Protein AF-A0A2D4NBB2-F1 (afdb_monomer)

Secondary structure (DSSP, 8-state):
---EEEEEEEEEE-TTS-EEEPEEE-TT-STT--EEE--TT--EEEEEEEEEE--SS--EEEEEEEEEEEEESSSS--TTS---EEE-EEEEEEE----TT--EEEEEEEEEE-GGGG--TTTTSPPPTT---EEEEEEEEEETT-SS--

pLDDT: mean 87.73, std 12.2, range [40.91, 98.31]

Mean predicted aligned error: 6.17 Å

Nearest PDB structures (foldseek):
  5ykf-assembly1_A  TM=3.310E-01  e=5.366E-01  Mus musculus
  8i5m-assembly1_A  TM=4.030E-01  e=1.571E+00  Rattus norvegicus
  8ouf-assembly1_G  TM=2.913E-01  e=7.406E-01  Homo sapiens
  6c3p-assembly1_A  TM=3.757E-01  e=3.913E+00  Homo sapiens
  8ti1-assembly1_A  TM=3.183E-01  e=5.401E+00  Rattus norvegicus

Sequence (150 aa):
KYDLLVWFEISELEPTGEYIPAIVDHTGGLPCQGTFLLHQGIQRRITITIIHEKGNELHWKDVRELVVGRIRNKAEVDETAADAVLSLNIISAKYLRVSHSSNRTFYRFEAVWDSSLHNSLLLNRVTPYSEKIYMTLSAYLELDHCIQPA

Foldseek 3Di:
DKDKDKDKWKFWQDPVRDTHTFDWCPVVVDPPPTAGDDDAPTKMKMKMKIKIFDDDFWAFDDWPWKKKWQKDFDPDGDPPDPIQMDTFAKPDWDWDDDDPPDRMTMIMTMTIDDQVSRVDPCNNDDDDPVTGIDMDMDIQTDTPPDPDGD

Organism: NCBI:txid129469

InterPro domains:
  IPR022164 Kinesin-like [PF12473] (18-150)

Radius of gyration: 17.0 Å; Cα contacts (8 Å, |Δi|>4): 275; chains: 1; bounding box: 45×36×48 Å

Structure (mmCIF, N/CA/C/O backbone):
data_AF-A0A2D4NBB2-F1
#
_entry.id   AF-A0A2D4NBB2-F1
#
loop_
_atom_site.group_PDB
_atom_site.id
_atom_site.type_symbol
_atom_site.label_atom_id
_atom_site.label_alt_id
_atom_site.label_comp_id
_atom_site.label_asym_id
_atom_site.label_entity_id
_atom_site.label_seq_id
_atom_site.pdbx_PDB_ins_code
_atom_site.Cartn_x
_atom_site.Cartn_y
_atom_site.Cartn_z
_atom_site.occupancy
_atom_site.B_iso_or_equiv
_atom_site.auth_seq_id
_atom_site.auth_comp_id
_atom_site.auth_asym_id
_atom_site.auth_atom_id
_atom_site.pdbx_PDB_model_num
ATOM 1 N N . LYS A 1 1 ? 11.267 -14.014 -19.069 1.00 72.25 1 LYS A N 1
ATOM 2 C CA . LYS A 1 1 ? 10.778 -14.290 -17.691 1.00 72.25 1 LYS A CA 1
ATOM 3 C C . LYS A 1 1 ? 11.456 -13.286 -16.771 1.00 72.25 1 LYS A C 1
ATOM 5 O O . LYS A 1 1 ? 12.673 -13.219 -16.831 1.00 72.25 1 LYS A O 1
ATOM 10 N N . TYR A 1 2 ? 10.694 -12.504 -16.005 1.00 82.56 2 TYR A N 1
ATOM 11 C CA . TYR A 1 2 ? 11.220 -11.503 -15.068 1.00 82.56 2 TYR A CA 1
ATOM 12 C C . TYR A 1 2 ? 10.825 -11.890 -13.647 1.00 82.56 2 TYR A C 1
ATOM 14 O O . TYR A 1 2 ? 9.680 -12.286 -13.429 1.00 82.56 2 TYR A O 1
ATOM 22 N N . ASP A 1 3 ? 11.749 -11.741 -12.702 1.00 88.44 3 ASP A N 1
ATOM 23 C CA . ASP A 1 3 ? 11.431 -11.803 -11.279 1.00 88.44 3 ASP A CA 1
ATOM 24 C C . ASP A 1 3 ? 11.055 -10.397 -10.799 1.00 88.44 3 ASP A C 1
ATOM 26 O O . ASP A 1 3 ? 11.793 -9.429 -11.012 1.00 88.44 3 ASP A O 1
ATOM 30 N N . LEU A 1 4 ? 9.875 -10.282 -10.186 1.00 91.06 4 LEU A N 1
ATOM 31 C CA . LEU A 1 4 ? 9.350 -9.026 -9.659 1.00 91.06 4 LEU A CA 1
ATOM 32 C C . LEU A 1 4 ? 9.425 -9.042 -8.134 1.00 91.06 4 LEU A C 1
ATOM 34 O O . LEU A 1 4 ? 8.884 -9.934 -7.483 1.00 91.06 4 LEU A O 1
ATOM 38 N N . LEU A 1 5 ? 10.044 -8.015 -7.565 1.00 92.44 5 LEU A N 1
ATOM 39 C CA . LEU A 1 5 ? 9.944 -7.701 -6.147 1.00 92.44 5 LEU A CA 1
ATOM 40 C C . LEU A 1 5 ? 8.955 -6.550 -5.982 1.00 92.44 5 LEU A C 1
ATOM 42 O O . LEU A 1 5 ? 9.133 -5.488 -6.576 1.00 92.44 5 LEU A O 1
ATOM 46 N N . VAL A 1 6 ? 7.931 -6.746 -5.156 1.00 92.88 6 VAL A N 1
ATOM 47 C CA . VAL A 1 6 ? 6.940 -5.710 -4.857 1.00 92.88 6 VAL A CA 1
ATOM 48 C C . VAL A 1 6 ? 7.111 -5.257 -3.415 1.00 92.88 6 VAL A C 1
ATOM 50 O O . VAL A 1 6 ? 7.031 -6.056 -2.485 1.00 92.88 6 VAL A O 1
ATOM 53 N N . TRP A 1 7 ? 7.373 -3.966 -3.243 1.00 92.19 7 TRP A N 1
ATOM 54 C CA . TRP A 1 7 ? 7.461 -3.303 -1.950 1.00 92.19 7 TRP A CA 1
ATOM 55 C C . TRP A 1 7 ? 6.177 -2.531 -1.668 1.00 92.19 7 TRP A C 1
ATOM 57 O O . TRP A 1 7 ? 5.687 -1.815 -2.544 1.00 92.19 7 TRP A O 1
ATOM 67 N N . PHE A 1 8 ? 5.681 -2.638 -0.437 1.00 91.31 8 PHE A N 1
ATOM 68 C CA . PHE A 1 8 ? 4.452 -1.998 0.022 1.00 91.31 8 PHE A CA 1
ATOM 69 C C . PHE A 1 8 ? 4.738 -1.109 1.228 1.00 91.31 8 PHE A C 1
ATOM 71 O O . PHE A 1 8 ? 5.442 -1.512 2.152 1.00 91.31 8 PHE A O 1
ATOM 78 N N . GLU A 1 9 ? 4.154 0.082 1.225 1.00 95.75 9 GLU A N 1
ATOM 79 C CA . GLU A 1 9 ? 4.255 1.060 2.302 1.00 95.75 9 GLU A CA 1
ATOM 80 C C . GLU A 1 9 ? 2.887 1.713 2.522 1.00 95.75 9 GLU A C 1
ATOM 82 O O . GLU A 1 9 ? 2.187 2.047 1.564 1.00 95.75 9 GLU A O 1
ATOM 87 N N . ILE A 1 10 ? 2.513 1.887 3.789 1.00 97.50 10 ILE A N 1
ATOM 88 C CA . ILE A 1 10 ? 1.372 2.704 4.200 1.00 9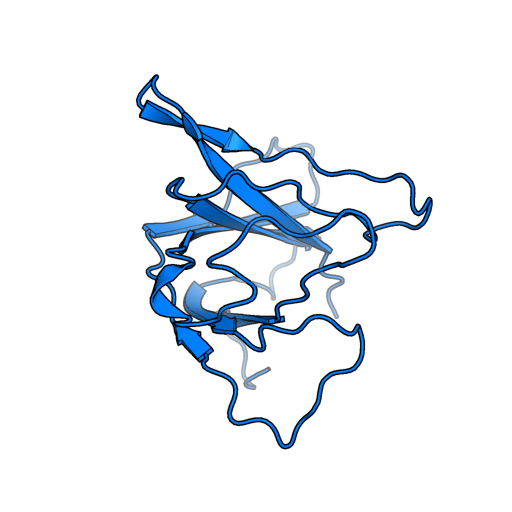7.50 10 ILE A CA 1
ATOM 89 C C . ILE A 1 10 ? 1.943 3.877 4.980 1.00 97.50 10 ILE A C 1
ATOM 91 O O . ILE A 1 10 ? 2.719 3.658 5.907 1.00 97.50 10 ILE A O 1
ATOM 95 N N . SER A 1 11 ? 1.545 5.091 4.622 1.00 98.12 11 SER A N 1
ATOM 96 C CA . SER A 1 11 ? 1.975 6.317 5.295 1.00 98.12 11 SER A CA 1
ATOM 97 C C . SER A 1 11 ? 0.771 7.061 5.852 1.00 98.12 11 SER A C 1
ATOM 99 O O . SER A 1 11 ? -0.290 7.082 5.225 1.00 98.12 11 SER A O 1
ATOM 101 N N . GLU A 1 12 ? 0.935 7.676 7.017 1.00 98.12 12 GLU A N 1
ATOM 102 C CA . GLU A 1 12 ? -0.105 8.409 7.740 1.00 98.12 12 GLU A CA 1
ATOM 103 C C . GLU A 1 12 ? 0.228 9.904 7.783 1.00 98.12 12 GLU A C 1
ATOM 105 O O . GLU A 1 12 ? 1.394 10.288 7.862 1.00 98.12 12 GLU A O 1
ATOM 110 N N . LEU A 1 13 ? -0.800 10.748 7.685 1.00 97.75 13 LEU A N 1
ATOM 111 C CA . LEU A 1 13 ? -0.653 12.200 7.747 1.00 97.75 13 LEU A CA 1
ATOM 112 C C . LEU A 1 13 ? -0.353 12.659 9.180 1.00 97.75 13 LEU A C 1
ATOM 114 O O . LEU A 1 13 ? -1.173 12.474 10.081 1.00 97.75 13 LEU A O 1
ATOM 118 N N . GLU A 1 14 ? 0.781 13.323 9.373 1.00 95.81 14 GLU A N 1
ATOM 119 C CA . GLU A 1 14 ? 1.138 13.968 10.634 1.00 95.81 14 GLU A CA 1
ATOM 120 C C . GLU A 1 14 ? 0.597 15.409 10.735 1.00 95.81 14 GLU A C 1
ATOM 122 O O . GLU A 1 14 ? 0.296 16.041 9.717 1.00 95.81 14 GLU A O 1
ATOM 127 N N . PRO A 1 15 ? 0.523 15.996 11.950 1.00 95.62 15 PRO A N 1
ATOM 128 C CA . PRO A 1 15 ? 0.123 17.396 12.147 1.00 95.62 15 PRO A CA 1
ATOM 129 C C . PRO A 1 15 ? 0.991 18.422 11.405 1.00 95.62 15 PRO A C 1
ATOM 131 O O . PRO A 1 15 ? 0.562 19.555 11.197 1.00 95.62 15 PRO A O 1
ATOM 134 N N . THR A 1 16 ? 2.207 18.038 11.011 1.00 96.19 16 THR A N 1
ATOM 135 C CA . THR A 1 16 ? 3.117 18.836 10.177 1.00 96.19 16 THR A CA 1
ATOM 136 C C . THR A 1 16 ? 2.607 19.008 8.742 1.00 96.19 16 THR A C 1
ATOM 138 O O . THR A 1 16 ? 3.056 19.913 8.043 1.00 96.19 16 THR A O 1
ATOM 141 N N . GLY A 1 17 ? 1.661 18.168 8.304 1.00 95.50 17 GLY A N 1
ATOM 142 C CA . GLY A 1 17 ? 1.168 18.101 6.929 1.00 95.50 17 GLY A CA 1
ATOM 143 C C . GLY A 1 17 ? 1.916 17.094 6.049 1.00 95.50 17 GLY A C 1
ATOM 144 O O . GLY A 1 17 ? 1.571 16.939 4.876 1.00 95.50 17 GLY A O 1
ATOM 145 N N . GLU A 1 18 ? 2.919 16.402 6.593 1.00 96.94 18 GLU A N 1
ATOM 146 C CA . GLU A 1 18 ? 3.695 15.389 5.879 1.00 96.94 18 GLU A CA 1
ATOM 147 C C . GLU A 1 18 ? 3.118 13.985 6.088 1.00 96.94 18 GLU A C 1
ATOM 149 O O . GLU A 1 18 ? 2.553 13.671 7.135 1.00 96.94 18 GLU A O 1
ATOM 154 N N . TYR A 1 19 ? 3.254 13.131 5.073 1.00 97.69 19 TYR A N 1
ATOM 155 C CA . TYR A 1 19 ? 2.908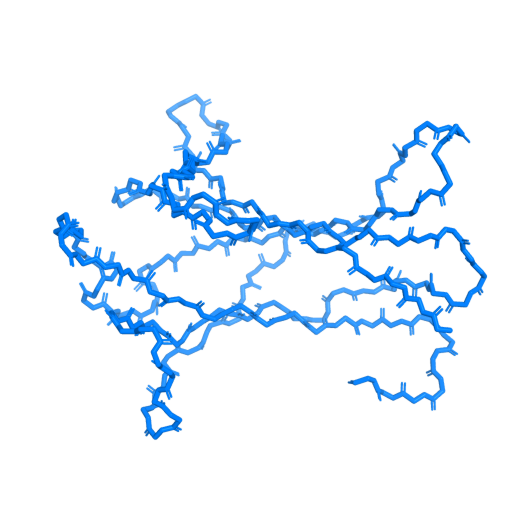 11.715 5.176 1.00 97.69 19 TYR A CA 1
ATOM 156 C C . TYR A 1 19 ? 4.148 10.924 5.588 1.00 97.69 19 TYR A C 1
ATOM 158 O O . TYR A 1 19 ? 5.115 10.864 4.827 1.00 97.69 19 TYR A O 1
ATOM 166 N N . ILE A 1 20 ? 4.103 10.296 6.762 1.00 97.69 20 ILE A N 1
ATOM 167 C CA . ILE A 1 20 ? 5.215 9.526 7.332 1.00 97.69 20 ILE A CA 1
ATOM 168 C C . ILE A 1 20 ? 4.877 8.028 7.308 1.00 97.69 20 ILE A C 1
ATOM 170 O O . ILE A 1 20 ? 3.729 7.671 7.590 1.00 97.69 20 ILE A O 1
ATOM 174 N N . PRO A 1 21 ? 5.827 7.132 6.969 1.00 97.31 21 PRO A N 1
ATOM 175 C CA . PRO A 1 21 ? 5.581 5.692 6.967 1.00 97.31 21 PRO A CA 1
ATOM 176 C C . PRO A 1 21 ? 5.082 5.178 8.320 1.00 97.31 21 PRO A C 1
ATOM 178 O O . PRO A 1 21 ? 5.660 5.476 9.367 1.00 97.31 21 PRO A O 1
ATOM 181 N N . ALA A 1 22 ? 4.027 4.369 8.288 1.00 96.31 22 ALA A N 1
ATOM 182 C CA . ALA A 1 22 ? 3.491 3.712 9.466 1.00 96.31 22 ALA A CA 1
ATOM 183 C C . ALA A 1 22 ? 4.480 2.682 10.024 1.00 96.31 22 ALA A C 1
ATOM 185 O O . ALA A 1 22 ? 5.235 2.036 9.290 1.00 96.31 22 ALA A O 1
ATOM 186 N N . ILE A 1 23 ? 4.432 2.488 11.341 1.00 94.00 23 ILE A N 1
ATOM 187 C CA . ILE A 1 23 ? 5.269 1.501 12.021 1.00 94.00 23 ILE A CA 1
ATOM 188 C C . ILE A 1 23 ? 4.838 0.097 11.590 1.00 94.00 23 ILE A C 1
ATOM 190 O O . ILE A 1 23 ? 3.647 -0.219 11.540 1.00 94.00 23 ILE A O 1
ATOM 194 N N . VAL A 1 24 ? 5.820 -0.762 11.323 1.00 93.12 24 VAL A N 1
ATOM 195 C CA . VAL A 1 24 ? 5.602 -2.177 11.024 1.00 93.12 24 VAL A CA 1
ATOM 196 C C . VAL A 1 24 ? 6.247 -3.020 12.115 1.00 93.12 24 VAL A C 1
ATOM 198 O O . VAL A 1 24 ? 7.454 -2.944 12.341 1.00 93.12 24 VAL A O 1
ATOM 201 N N . ASP A 1 25 ? 5.441 -3.836 12.787 1.00 90.56 25 ASP A N 1
ATOM 202 C CA . ASP A 1 25 ? 5.936 -4.847 13.715 1.00 90.56 25 ASP A CA 1
ATOM 203 C C . ASP A 1 25 ? 6.344 -6.121 12.955 1.00 90.56 25 ASP A C 1
ATOM 205 O O . ASP A 1 25 ? 5.542 -6.705 12.223 1.00 90.56 25 ASP A O 1
ATOM 209 N N . HIS A 1 26 ? 7.590 -6.561 13.142 1.00 87.62 26 HIS A N 1
ATOM 210 C CA . HIS A 1 26 ? 8.197 -7.726 12.485 1.00 87.62 26 HIS A CA 1
ATOM 211 C C . HIS A 1 26 ? 8.443 -8.912 13.431 1.00 87.62 26 HIS A C 1
ATOM 213 O O . HIS A 1 26 ? 9.164 -9.847 13.078 1.00 87.62 26 HIS A O 1
ATOM 219 N N . THR A 1 27 ? 7.844 -8.913 14.624 1.00 77.44 27 THR A N 1
ATOM 220 C CA . THR A 1 27 ? 8.008 -9.972 15.642 1.00 77.44 27 THR A CA 1
ATOM 221 C C . THR A 1 27 ? 7.722 -11.401 15.154 1.00 77.44 27 THR A C 1
ATOM 223 O O . THR A 1 27 ? 8.208 -12.353 15.759 1.00 77.44 27 THR A O 1
ATOM 226 N N . GLY A 1 28 ? 7.004 -11.580 14.037 1.00 69.12 28 GLY A N 1
ATOM 227 C CA . GLY A 1 28 ? 6.739 -12.886 13.416 1.00 69.12 28 GLY A CA 1
ATOM 228 C C . GLY A 1 28 ? 7.953 -13.580 12.776 1.00 69.12 28 GLY A C 1
ATOM 229 O O . GLY A 1 28 ? 7.854 -14.751 12.419 1.00 69.12 28 GLY A O 1
ATOM 230 N N . GLY A 1 29 ? 9.092 -12.893 12.618 1.00 65.38 29 GLY A N 1
ATOM 231 C CA . GLY A 1 29 ? 10.383 -13.489 12.234 1.00 65.38 29 GLY A CA 1
ATOM 232 C C . GLY A 1 29 ? 10.513 -13.998 10.790 1.00 65.38 29 GLY A C 1
ATOM 233 O O . GLY A 1 29 ? 11.623 -14.317 10.363 1.00 65.38 29 GLY A O 1
ATOM 234 N N . LEU A 1 30 ? 9.425 -14.052 10.017 1.00 68.69 30 LEU A N 1
ATOM 235 C CA . LEU A 1 30 ? 9.438 -14.447 8.608 1.00 68.69 30 LEU A CA 1
ATOM 236 C C . LEU A 1 30 ? 9.487 -13.224 7.673 1.00 68.69 30 LEU A C 1
ATOM 238 O O . LEU A 1 30 ? 8.829 -12.210 7.941 1.00 68.69 30 LEU A O 1
ATOM 242 N N . PRO A 1 31 ? 10.224 -13.305 6.545 1.00 65.19 31 PRO A N 1
ATOM 243 C CA . PRO A 1 31 ? 10.207 -12.267 5.521 1.00 65.19 31 PRO A CA 1
ATOM 244 C C . PRO A 1 31 ? 8.777 -11.948 5.080 1.00 65.19 31 PRO A C 1
ATOM 246 O O . PRO A 1 31 ? 7.958 -12.849 4.904 1.00 65.19 31 PRO A O 1
ATOM 249 N N . CYS A 1 32 ? 8.481 -10.660 4.905 1.00 69.06 32 CYS A N 1
ATOM 250 C CA . CYS A 1 32 ? 7.176 -10.165 4.454 1.00 69.06 32 CYS A CA 1
ATOM 251 C C . CYS A 1 32 ? 5.988 -10.447 5.403 1.00 69.06 32 CYS A C 1
ATOM 253 O O . CYS A 1 32 ? 4.854 -10.157 5.034 1.00 69.06 32 CYS A O 1
ATOM 255 N N . GLN A 1 33 ? 6.215 -10.933 6.632 1.00 78.75 33 GLN A N 1
ATOM 256 C CA . GLN A 1 33 ? 5.173 -11.100 7.659 1.00 78.75 33 GLN A CA 1
ATOM 257 C C . GLN A 1 33 ? 5.172 -9.965 8.697 1.00 78.75 33 GLN A C 1
ATOM 259 O O . GLN A 1 33 ? 5.159 -10.196 9.907 1.00 78.75 33 GLN A O 1
ATOM 264 N N . GLY A 1 34 ? 5.202 -8.720 8.216 1.00 87.75 34 GLY A N 1
ATOM 265 C CA . GLY A 1 34 ? 5.035 -7.536 9.060 1.00 87.75 34 GLY A CA 1
ATOM 266 C C . GLY A 1 34 ? 3.564 -7.257 9.386 1.00 87.75 34 GLY A C 1
ATOM 267 O O . GLY A 1 34 ? 2.674 -7.597 8.608 1.00 87.75 34 GLY A O 1
ATOM 268 N N . THR A 1 35 ? 3.295 -6.626 10.528 1.00 91.38 35 THR A N 1
ATOM 269 C CA . THR A 1 35 ? 1.970 -6.095 10.889 1.00 91.38 35 THR A CA 1
ATOM 270 C C . THR A 1 35 ? 2.046 -4.571 10.957 1.00 91.38 35 THR A C 1
ATOM 272 O O . THR A 1 35 ? 2.781 -4.035 11.781 1.00 91.38 35 THR A O 1
ATOM 275 N N . PHE A 1 36 ? 1.302 -3.873 10.096 1.00 94.44 36 PHE A N 1
ATOM 276 C CA . PHE A 1 36 ? 1.203 -2.411 10.150 1.00 94.44 36 PHE A CA 1
ATOM 277 C C . PHE A 1 36 ? 0.427 -1.974 11.396 1.00 94.44 36 PHE A C 1
ATOM 279 O O . PHE A 1 36 ? -0.659 -2.487 11.671 1.00 94.44 36 PHE A O 1
ATOM 286 N N . LEU A 1 37 ? 0.973 -1.005 12.124 1.00 94.94 37 LEU A N 1
ATOM 287 C CA . LEU A 1 37 ? 0.337 -0.365 13.269 1.00 94.94 37 LEU A CA 1
ATOM 288 C C . LEU A 1 37 ? -0.194 0.997 12.815 1.00 94.94 37 LEU A C 1
ATOM 290 O O . LEU A 1 37 ? 0.582 1.923 12.591 1.00 94.94 37 LEU A O 1
ATOM 294 N N . LEU A 1 38 ? -1.512 1.088 12.633 1.00 96.00 38 LEU A N 1
ATOM 295 C CA . LEU A 1 38 ? -2.183 2.256 12.057 1.00 96.00 38 LEU A CA 1
ATOM 296 C C . LEU A 1 38 ? -2.979 3.020 13.123 1.00 96.00 38 LEU A C 1
ATOM 298 O O . LEU A 1 38 ? -3.697 2.412 13.922 1.00 96.00 38 LEU A O 1
ATOM 302 N N . HIS A 1 39 ? -2.912 4.351 13.102 1.00 95.50 39 HIS A N 1
ATOM 303 C CA . HIS A 1 39 ? -3.660 5.216 14.016 1.00 95.50 39 HIS A CA 1
ATOM 304 C C . HIS A 1 39 ? -5.081 5.455 13.517 1.00 95.50 39 HIS A C 1
ATOM 306 O O . HIS A 1 39 ? -5.289 5.831 12.368 1.00 95.50 39 HIS A O 1
ATOM 312 N N . GLN A 1 40 ? -6.084 5.292 14.377 1.00 94.12 40 GLN A N 1
ATOM 313 C CA . GLN A 1 40 ? -7.483 5.523 14.008 1.00 94.12 40 GLN A CA 1
ATOM 314 C C . GLN A 1 40 ? -7.757 6.971 13.572 1.00 94.12 40 GLN A C 1
ATOM 316 O O . GLN A 1 40 ? -7.225 7.916 14.146 1.00 94.12 40 GLN A O 1
ATOM 321 N N . GLY A 1 41 ? -8.618 7.136 12.562 1.00 92.44 41 GLY A N 1
ATOM 322 C CA . GLY A 1 41 ? -9.064 8.452 12.085 1.00 92.44 41 GLY A CA 1
ATOM 323 C C . GLY A 1 41 ? -8.032 9.284 11.310 1.00 92.44 41 GLY A C 1
ATOM 324 O O . GLY A 1 41 ? -8.307 10.448 11.029 1.00 92.44 41 GLY A O 1
ATOM 325 N N . ILE A 1 42 ? -6.871 8.724 10.954 1.00 95.56 42 ILE A N 1
ATOM 326 C CA . ILE A 1 42 ? -5.822 9.439 10.212 1.00 95.56 42 ILE A CA 1
ATOM 327 C C . ILE A 1 42 ? -5.922 9.177 8.703 1.00 95.56 42 ILE A C 1
ATOM 329 O O . ILE A 1 42 ? -6.221 8.062 8.271 1.00 95.56 42 ILE A O 1
ATOM 333 N N . GLN A 1 43 ? -5.668 10.213 7.893 1.00 95.88 43 GLN A N 1
ATOM 334 C CA . GLN A 1 43 ? -5.576 10.089 6.434 1.00 95.88 43 GLN A CA 1
ATOM 335 C C . GLN A 1 43 ? -4.344 9.280 6.039 1.00 95.88 43 GLN A C 1
ATOM 337 O O . GLN A 1 43 ? -3.267 9.472 6.606 1.00 95.88 43 GLN A O 1
ATOM 342 N N . ARG A 1 44 ? -4.484 8.406 5.036 1.00 97.56 44 ARG A N 1
ATOM 343 C CA . ARG A 1 44 ? -3.413 7.489 4.638 1.00 97.56 44 ARG A CA 1
ATOM 344 C C . ARG A 1 44 ? -3.153 7.488 3.147 1.00 97.56 44 ARG A C 1
ATOM 346 O O . ARG A 1 44 ? -4.041 7.751 2.332 1.00 97.56 44 ARG A O 1
ATOM 353 N N . ARG A 1 45 ? -1.926 7.119 2.799 1.00 97.94 45 ARG A N 1
ATOM 354 C CA . ARG A 1 45 ? -1.512 6.800 1.434 1.00 97.94 45 ARG A CA 1
ATOM 355 C C . ARG A 1 45 ? -0.930 5.404 1.388 1.00 97.94 45 ARG A C 1
ATOM 357 O O . ARG A 1 45 ? -0.247 4.986 2.319 1.00 97.94 45 ARG A O 1
ATOM 364 N N . ILE A 1 46 ? -1.205 4.704 0.297 1.00 97.94 46 ILE A N 1
ATOM 365 C CA . ILE A 1 46 ? -0.581 3.425 -0.019 1.00 97.94 46 ILE A CA 1
ATOM 366 C C . ILE A 1 46 ? 0.392 3.671 -1.160 1.00 97.94 46 ILE A C 1
ATOM 368 O O . ILE A 1 46 ? -0.009 4.131 -2.229 1.00 97.94 46 ILE A O 1
ATOM 372 N N . THR A 1 47 ? 1.657 3.336 -0.933 1.00 97.94 47 THR A N 1
ATOM 373 C CA . THR A 1 47 ? 2.709 3.378 -1.944 1.00 97.94 47 THR A CA 1
ATOM 374 C C . THR A 1 47 ? 3.149 1.962 -2.281 1.00 97.94 47 THR A C 1
ATOM 376 O O . THR A 1 47 ? 3.493 1.169 -1.404 1.00 97.94 47 THR A O 1
ATOM 379 N N . ILE A 1 48 ? 3.181 1.654 -3.575 1.00 97.56 48 ILE A N 1
ATOM 380 C CA . ILE A 1 48 ? 3.665 0.380 -4.105 1.00 97.56 48 ILE A CA 1
ATOM 381 C C . ILE A 1 48 ? 4.857 0.666 -5.005 1.00 97.56 48 ILE A C 1
ATOM 383 O O . ILE A 1 48 ? 4.809 1.553 -5.856 1.00 97.56 48 ILE A O 1
ATOM 387 N N . THR A 1 49 ? 5.947 -0.071 -4.812 1.00 96.38 49 THR A N 1
ATOM 388 C CA . THR A 1 49 ? 7.120 -0.013 -5.689 1.00 96.38 49 THR A CA 1
ATOM 389 C C . THR A 1 49 ? 7.404 -1.394 -6.254 1.00 96.38 49 THR A C 1
ATOM 391 O O . THR A 1 49 ? 7.716 -2.317 -5.510 1.00 96.38 49 THR A O 1
ATOM 394 N N . ILE A 1 50 ? 7.327 -1.522 -7.573 1.00 95.31 50 ILE A N 1
ATOM 395 C CA . ILE A 1 50 ? 7.674 -2.737 -8.303 1.00 95.31 50 ILE A CA 1
ATOM 396 C C . ILE A 1 50 ? 9.112 -2.608 -8.779 1.00 95.31 50 ILE A C 1
ATOM 398 O O . ILE A 1 50 ? 9.505 -1.596 -9.365 1.00 95.31 50 ILE A O 1
ATOM 402 N N . ILE A 1 51 ? 9.900 -3.636 -8.500 1.00 93.12 51 ILE A N 1
ATOM 403 C CA . ILE A 1 51 ? 11.331 -3.678 -8.749 1.00 93.12 51 ILE A CA 1
ATOM 404 C C . ILE A 1 51 ? 11.623 -4.917 -9.579 1.00 93.12 51 ILE A C 1
ATOM 406 O O . ILE A 1 51 ? 11.211 -6.019 -9.226 1.00 93.12 51 ILE A O 1
ATOM 410 N N . HIS A 1 52 ? 12.358 -4.740 -10.667 1.00 91.31 52 HIS A N 1
ATOM 411 C CA . HIS A 1 52 ? 12.791 -5.840 -11.522 1.00 91.31 52 HIS A CA 1
ATOM 412 C C . HIS A 1 52 ? 14.166 -5.555 -12.116 1.00 91.31 52 HIS A C 1
ATOM 414 O O . HIS A 1 52 ? 14.666 -4.429 -12.059 1.00 91.31 52 HIS A O 1
ATOM 420 N N . GLU A 1 53 ? 14.795 -6.578 -12.681 1.00 89.25 53 GLU A N 1
ATOM 421 C CA . GLU A 1 53 ? 16.045 -6.420 -13.423 1.00 89.25 53 GLU A CA 1
ATOM 422 C C . GLU A 1 53 ? 15.830 -5.602 -14.700 1.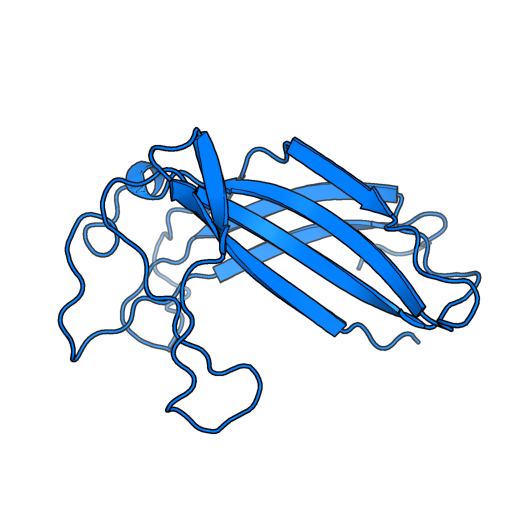00 89.25 53 GLU A C 1
ATOM 424 O O . GLU A 1 53 ? 14.780 -5.687 -15.344 1.00 89.25 53 GLU A O 1
ATOM 429 N N . LYS A 1 54 ? 16.823 -4.790 -15.074 1.00 83.12 54 LYS A N 1
ATOM 430 C CA . LYS A 1 54 ? 16.780 -4.026 -16.325 1.00 83.12 54 LYS A CA 1
ATOM 431 C C . LYS A 1 54 ? 16.697 -4.973 -17.525 1.00 83.12 54 LYS A C 1
ATOM 433 O O . LYS A 1 54 ? 17.486 -5.903 -17.645 1.00 83.12 54 LYS A O 1
ATOM 438 N N . GLY A 1 55 ? 15.778 -4.676 -18.436 1.00 79.50 55 GLY A N 1
ATOM 439 C CA . GLY A 1 55 ? 15.579 -5.395 -19.689 1.00 79.50 55 GLY A CA 1
ATOM 440 C C . GLY A 1 55 ? 14.799 -4.537 -20.682 1.00 79.50 55 GLY A C 1
ATOM 441 O O . GLY A 1 55 ? 14.333 -3.453 -20.329 1.00 79.50 55 GLY A O 1
ATOM 442 N N . ASN A 1 56 ? 14.671 -5.026 -21.915 1.00 75.19 56 ASN A N 1
ATOM 443 C CA . ASN A 1 56 ? 14.037 -4.300 -23.025 1.00 75.19 56 ASN A CA 1
ATOM 444 C C . ASN A 1 56 ? 12.589 -4.741 -23.297 1.00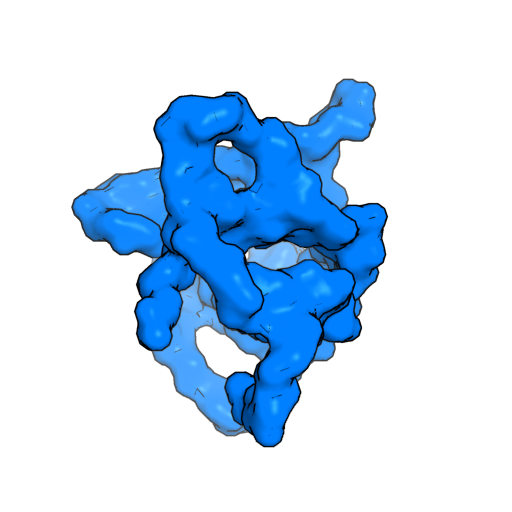 75.19 56 ASN A C 1
ATOM 446 O O . ASN A 1 56 ? 11.997 -4.312 -24.280 1.00 75.19 56 ASN A O 1
ATOM 450 N N . GLU A 1 57 ? 12.044 -5.660 -22.498 1.00 78.31 57 GLU A N 1
ATOM 451 C CA . GLU A 1 57 ? 10.711 -6.231 -22.748 1.00 78.3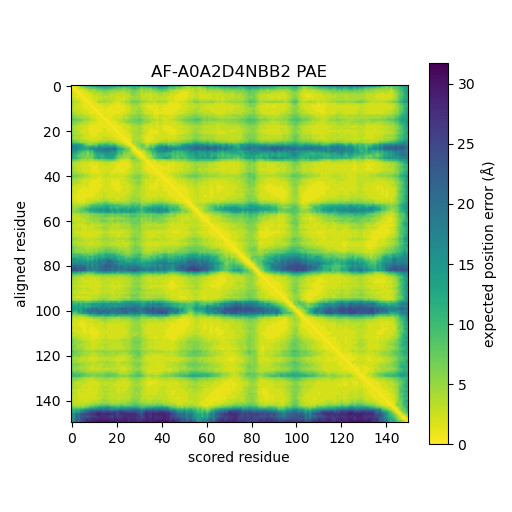1 57 GLU A CA 1
ATOM 452 C C . GLU A 1 57 ? 9.679 -5.767 -21.718 1.00 78.31 57 GLU A C 1
ATOM 454 O O . GLU A 1 57 ? 8.494 -5.703 -22.024 1.00 78.31 57 GLU A O 1
ATOM 459 N N . LEU A 1 58 ? 10.114 -5.451 -20.491 1.00 85.19 58 LEU A N 1
ATOM 460 C CA . LEU A 1 58 ? 9.218 -5.038 -19.417 1.00 85.19 58 LEU A CA 1
ATOM 461 C C . LEU A 1 58 ? 9.228 -3.516 -19.269 1.00 85.19 58 LEU A C 1
ATOM 463 O O . LEU A 1 58 ? 10.114 -2.934 -18.637 1.00 85.19 58 LEU A O 1
ATOM 467 N N . HIS A 1 59 ? 8.207 -2.892 -19.842 1.00 87.25 59 HIS A N 1
ATOM 468 C CA . HIS A 1 59 ? 8.000 -1.453 -19.802 1.00 87.25 59 HIS A CA 1
ATOM 469 C C . HIS A 1 59 ? 6.610 -1.162 -19.234 1.00 87.25 59 HIS A C 1
ATOM 471 O O . HIS A 1 59 ? 5.601 -1.320 -19.910 1.00 87.25 59 HIS A O 1
ATOM 477 N N . TRP A 1 60 ? 6.553 -0.753 -17.967 1.00 90.31 60 TRP A N 1
ATOM 478 C CA . TRP A 1 60 ? 5.355 -0.212 -17.326 1.00 90.31 60 TRP A CA 1
ATOM 479 C C . TRP A 1 60 ? 4.899 1.054 -18.041 1.00 90.31 60 TRP A C 1
ATOM 481 O O . TRP A 1 60 ? 5.654 2.031 -18.111 1.00 90.31 60 TRP A O 1
ATOM 491 N N . LYS A 1 61 ? 3.669 1.026 -18.542 1.00 90.50 61 LYS A N 1
ATOM 492 C CA . LYS A 1 61 ? 3.033 2.148 -19.222 1.00 90.50 61 LYS A CA 1
ATOM 493 C C . LYS A 1 61 ? 2.168 2.948 -18.260 1.00 90.50 61 LYS A C 1
ATOM 495 O O . LYS A 1 61 ? 2.344 4.158 -18.148 1.00 90.50 61 LYS A O 1
ATOM 500 N N . ASP A 1 62 ? 1.263 2.272 -17.558 1.00 91.19 62 ASP A N 1
ATOM 501 C CA . ASP A 1 62 ? 0.286 2.919 -16.683 1.00 91.19 62 ASP A CA 1
ATOM 502 C C . ASP A 1 62 ? -0.190 1.993 -15.554 1.00 91.19 62 ASP A C 1
ATOM 504 O O . ASP A 1 62 ? -0.093 0.765 -15.649 1.00 91.19 62 ASP A O 1
ATOM 508 N N . VAL A 1 63 ? -0.746 2.586 -14.497 1.00 95.62 63 VAL A N 1
ATOM 509 C CA . VAL A 1 63 ? -1.478 1.875 -13.442 1.00 95.62 63 VAL A CA 1
ATOM 510 C C . VAL A 1 63 ? -2.958 2.109 -13.688 1.00 95.62 63 VAL A C 1
ATOM 512 O O . VAL A 1 63 ? -3.486 3.176 -13.389 1.00 95.62 63 VAL A O 1
ATOM 515 N N . ARG A 1 64 ? -3.632 1.105 -14.249 1.00 95.00 64 ARG A N 1
ATOM 516 C CA . ARG A 1 64 ? -5.043 1.219 -14.629 1.00 95.00 64 ARG A CA 1
ATOM 517 C C . ARG A 1 64 ? -5.948 1.312 -13.423 1.00 95.00 64 ARG A C 1
ATOM 519 O O . ARG A 1 64 ? -6.897 2.087 -13.427 1.00 95.00 64 ARG A O 1
ATOM 526 N N . GLU A 1 65 ? -5.650 0.520 -12.404 1.00 96.06 65 GLU A N 1
ATOM 527 C CA . GLU A 1 65 ? -6.462 0.492 -11.205 1.00 96.06 65 GLU A CA 1
ATOM 528 C C . GLU A 1 65 ? -5.664 -0.046 -10.019 1.00 96.06 65 GLU A C 1
ATOM 530 O O . GLU A 1 65 ? -4.869 -0.980 -10.152 1.00 96.06 65 GLU A O 1
ATOM 535 N N . LEU A 1 66 ? -5.904 0.531 -8.845 1.00 96.94 66 LEU A N 1
ATOM 536 C CA . LEU A 1 66 ? -5.479 -0.030 -7.574 1.00 96.94 66 LEU A CA 1
ATOM 537 C C . LEU A 1 66 ? -6.713 -0.238 -6.713 1.00 96.94 66 LEU A C 1
ATOM 539 O O . LEU A 1 66 ? -7.433 0.707 -6.412 1.00 96.94 66 LEU A O 1
ATOM 543 N N . VAL A 1 67 ? -6.933 -1.474 -6.307 1.00 96.00 67 VAL A N 1
ATOM 544 C CA . VAL A 1 67 ? -8.153 -1.916 -5.655 1.00 96.00 67 VAL A CA 1
ATOM 545 C C . VAL A 1 67 ? -7.827 -2.468 -4.281 1.00 96.00 67 VAL A C 1
ATOM 547 O O . VAL A 1 67 ? -6.901 -3.262 -4.133 1.00 96.00 67 VAL A O 1
ATOM 550 N N . VAL A 1 68 ? -8.605 -2.081 -3.277 1.00 94.94 68 VAL A N 1
ATOM 551 C CA . VAL A 1 68 ? -8.460 -2.540 -1.898 1.00 94.94 68 VAL A CA 1
ATOM 552 C C . VAL A 1 68 ? -9.784 -3.069 -1.363 1.00 94.94 68 VAL A C 1
ATOM 554 O O . VAL A 1 68 ? -10.828 -2.473 -1.593 1.00 94.94 68 VAL A O 1
ATOM 557 N N . GLY A 1 69 ? -9.775 -4.167 -0.616 1.00 92.44 69 GLY A N 1
ATOM 558 C CA . GLY A 1 69 ? -10.997 -4.711 -0.023 1.00 92.44 69 GLY A CA 1
ATOM 559 C C . GLY A 1 69 ? -10.751 -5.997 0.740 1.00 92.44 69 GLY A C 1
ATOM 560 O O . GLY A 1 69 ? -9.633 -6.250 1.190 1.00 92.44 69 GLY A O 1
ATOM 561 N N . ARG A 1 70 ? -11.795 -6.822 0.858 1.00 90.44 70 ARG A N 1
ATOM 562 C CA . ARG A 1 70 ? -11.748 -8.119 1.560 1.00 90.44 70 ARG A CA 1
ATOM 563 C C . ARG A 1 70 ? -11.283 -7.994 3.007 1.00 90.44 70 ARG A C 1
ATOM 565 O O . ARG A 1 70 ? -10.377 -8.697 3.462 1.00 90.44 70 ARG A O 1
ATOM 572 N N . ILE A 1 71 ? -11.866 -7.015 3.697 1.00 92.44 71 ILE A N 1
ATOM 573 C CA . ILE A 1 71 ? -11.530 -6.673 5.076 1.00 92.44 71 ILE A CA 1
ATOM 574 C C . ILE A 1 71 ? -12.045 -7.766 6.008 1.00 92.44 71 ILE A C 1
ATOM 576 O O . ILE A 1 71 ? -13.246 -8.011 6.087 1.00 92.44 71 ILE A O 1
ATOM 580 N N . ARG A 1 72 ? -11.139 -8.396 6.755 1.00 92.12 72 ARG A N 1
ATOM 581 C CA . ARG A 1 72 ? -11.439 -9.589 7.561 1.00 92.12 72 ARG A CA 1
ATOM 582 C C . ARG A 1 72 ? -10.528 -9.694 8.775 1.00 92.12 72 ARG A C 1
ATOM 584 O O . ARG A 1 72 ? -9.479 -9.063 8.819 1.00 92.12 72 ARG A O 1
ATOM 591 N N . ASN A 1 73 ? -10.901 -10.522 9.746 1.00 91.19 73 ASN A N 1
ATOM 592 C CA . ASN A 1 73 ? -10.121 -10.746 10.969 1.00 91.19 73 ASN A CA 1
ATOM 593 C C . ASN A 1 73 ? -9.545 -12.165 11.113 1.00 91.19 73 ASN A C 1
ATOM 595 O O . ASN A 1 73 ? -8.980 -12.522 12.146 1.00 91.19 73 ASN A O 1
ATOM 599 N N . LYS A 1 74 ? -9.674 -12.980 10.065 1.00 88.44 74 LYS A N 1
ATOM 600 C CA . LYS A 1 74 ? -9.046 -14.298 9.935 1.00 88.44 74 LYS A CA 1
ATOM 601 C C . LYS A 1 74 ? -8.169 -14.310 8.698 1.00 88.44 74 LYS A C 1
ATOM 603 O O . LYS A 1 74 ? -8.501 -13.633 7.733 1.00 88.44 74 LYS A O 1
ATOM 608 N N . ALA A 1 75 ? -7.088 -15.090 8.720 1.00 83.81 75 ALA A N 1
ATOM 609 C CA . ALA A 1 75 ? -6.133 -15.192 7.614 1.00 83.81 75 ALA A CA 1
ATOM 610 C C . ALA A 1 75 ? -6.701 -15.895 6.364 1.00 83.81 75 ALA A C 1
ATOM 612 O O . ALA A 1 75 ? -6.221 -15.635 5.260 1.00 83.81 75 ALA A O 1
ATOM 613 N N . GLU A 1 76 ? -7.740 -16.708 6.518 1.00 84.62 76 GLU A N 1
ATOM 614 C CA . GLU A 1 76 ? -8.473 -17.330 5.413 1.00 84.62 76 GLU A CA 1
ATOM 615 C C . GLU A 1 76 ? -9.343 -16.297 4.686 1.00 84.62 76 GLU A C 1
ATOM 617 O O . GLU A 1 76 ? -9.905 -15.397 5.314 1.00 84.62 76 GLU A O 1
ATOM 622 N N . VAL A 1 77 ? -9.420 -16.407 3.359 1.00 79.75 77 VAL A N 1
ATOM 623 C CA . VAL A 1 77 ? -10.313 -15.592 2.526 1.00 79.75 77 VAL A CA 1
ATOM 624 C C . VAL A 1 77 ? -11.615 -16.363 2.361 1.00 79.75 77 VAL A C 1
ATOM 626 O O . VAL A 1 77 ? -11.600 -17.491 1.8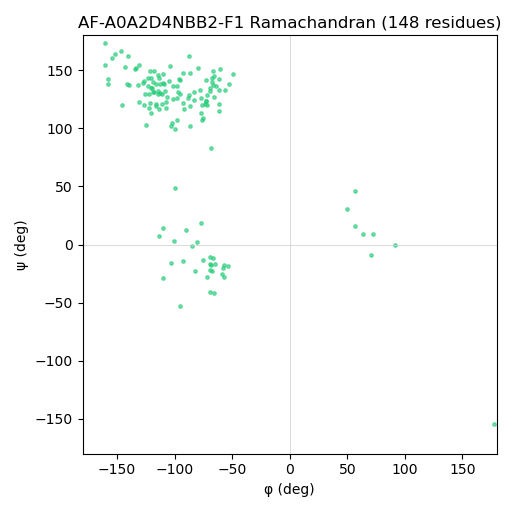77 1.00 79.75 77 VAL A O 1
ATOM 629 N N . ASP A 1 78 ? -12.727 -15.761 2.769 1.00 74.38 78 ASP A N 1
ATOM 630 C CA . ASP A 1 78 ? -14.054 -16.292 2.477 1.00 74.38 78 ASP A CA 1
ATOM 631 C C . ASP A 1 78 ? -14.491 -15.774 1.104 1.00 74.38 78 ASP A C 1
ATOM 633 O O . ASP A 1 78 ? -14.883 -14.619 0.967 1.00 74.38 78 ASP A O 1
ATOM 637 N N . GLU A 1 79 ? -14.399 -16.613 0.070 1.00 68.38 79 GLU A N 1
ATOM 638 C CA . GLU A 1 79 ? -14.786 -16.223 -1.293 1.00 68.38 79 GLU A CA 1
ATOM 639 C C . GLU A 1 79 ? -16.295 -15.971 -1.457 1.00 68.38 79 GLU A C 1
ATOM 641 O O . GLU A 1 79 ? -16.720 -15.443 -2.484 1.00 68.38 79 GLU A O 1
ATOM 646 N N . THR A 1 80 ? -17.112 -16.339 -0.464 1.00 64.75 80 THR A N 1
ATOM 647 C CA . THR A 1 80 ? -18.572 -16.175 -0.510 1.00 64.75 80 THR A CA 1
ATOM 648 C C . THR A 1 80 ? -19.056 -14.868 0.114 1.00 64.75 80 THR A C 1
ATOM 650 O O . THR A 1 80 ? -20.203 -14.470 -0.110 1.00 64.75 80 THR A O 1
ATOM 653 N N . ALA A 1 81 ? -18.199 -14.171 0.864 1.00 61.31 81 ALA A N 1
ATOM 654 C CA . ALA A 1 81 ? -18.526 -12.872 1.424 1.00 61.31 81 ALA A CA 1
ATOM 655 C C . ALA A 1 81 ? -18.561 -11.813 0.310 1.00 61.31 81 ALA A C 1
ATOM 657 O O . ALA A 1 81 ? -17.623 -11.668 -0.474 1.00 61.31 81 ALA A O 1
ATOM 658 N N . ALA A 1 82 ? -19.657 -11.049 0.238 1.00 58.47 82 ALA A N 1
ATOM 659 C CA . ALA A 1 82 ? -19.733 -9.854 -0.596 1.00 58.47 82 ALA A CA 1
ATOM 660 C C . ALA A 1 82 ? -18.801 -8.786 -0.006 1.00 58.47 82 ALA A C 1
ATOM 662 O O . ALA A 1 82 ? -19.212 -7.938 0.786 1.00 58.47 82 ALA A O 1
ATOM 663 N N . ASP A 1 83 ? -17.522 -8.881 -0.345 1.00 66.69 83 ASP A N 1
ATOM 664 C CA . ASP A 1 83 ? -16.507 -7.985 0.171 1.00 66.69 83 ASP A CA 1
ATOM 665 C C . ASP A 1 83 ? -16.659 -6.606 -0.470 1.00 66.69 83 ASP A C 1
ATOM 667 O O . ASP A 1 83 ? -16.616 -6.458 -1.693 1.00 66.69 83 ASP A O 1
ATOM 671 N N . ALA A 1 84 ? -16.815 -5.575 0.363 1.00 76.75 84 ALA A N 1
ATOM 672 C CA . ALA A 1 84 ? -16.703 -4.200 -0.094 1.00 76.75 84 ALA A CA 1
ATOM 673 C C . ALA A 1 84 ? -15.279 -3.993 -0.624 1.00 76.75 84 ALA A C 1
ATOM 675 O O . ALA A 1 84 ? -14.287 -4.115 0.101 1.00 76.75 84 ALA A O 1
ATOM 676 N N . VAL A 1 85 ? -15.193 -3.745 -1.923 1.00 89.69 85 VAL A N 1
ATOM 677 C CA . VAL A 1 85 ? -13.953 -3.527 -2.651 1.00 89.69 85 VAL A CA 1
ATOM 678 C C . VAL A 1 85 ? -14.001 -2.113 -3.220 1.00 89.69 85 VAL A C 1
ATOM 680 O O . VAL A 1 85 ? -15.005 -1.706 -3.800 1.00 89.69 85 VAL A O 1
ATOM 683 N N . LEU A 1 86 ? -12.927 -1.356 -3.022 1.00 93.62 86 LEU A N 1
ATOM 684 C CA . LEU A 1 86 ? -12.819 0.051 -3.383 1.00 93.62 86 LEU A CA 1
ATOM 685 C C . LEU A 1 86 ? -11.651 0.272 -4.333 1.00 93.62 86 LEU A C 1
ATOM 687 O O . LEU A 1 86 ? -10.516 -0.106 -4.033 1.00 93.62 86 LEU A O 1
ATOM 691 N N . SER A 1 87 ? -11.918 0.956 -5.437 1.00 95.75 87 SER A N 1
ATOM 692 C CA . SER A 1 87 ? -10.883 1.504 -6.308 1.00 95.75 87 SER A CA 1
ATOM 693 C C . SER A 1 87 ? -10.311 2.769 -5.667 1.00 95.75 87 SER A C 1
ATOM 695 O O . SER A 1 87 ? -11.044 3.684 -5.288 1.00 95.75 87 SER A O 1
ATOM 697 N N . LEU A 1 88 ? -8.994 2.811 -5.507 1.00 96.88 88 LEU A N 1
ATOM 698 C CA . LEU A 1 88 ? -8.282 3.918 -4.889 1.00 96.88 88 LEU A CA 1
ATOM 699 C C . LEU A 1 88 ? -7.947 4.998 -5.912 1.00 96.88 88 LEU A C 1
ATOM 701 O O . LEU A 1 88 ? -7.635 4.716 -7.069 1.00 96.88 88 LEU A O 1
ATOM 705 N N . ASN A 1 89 ? -7.940 6.248 -5.455 1.00 96.81 89 ASN A N 1
ATOM 706 C CA . ASN A 1 89 ? -7.500 7.365 -6.276 1.00 96.81 89 ASN A CA 1
ATOM 707 C C . ASN A 1 89 ? -5.968 7.374 -6.367 1.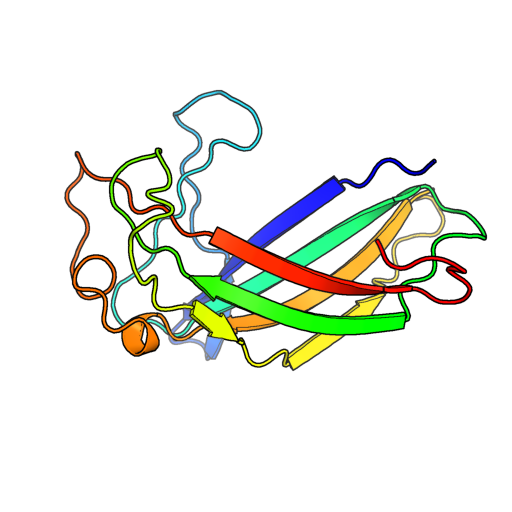00 96.81 89 ASN A C 1
ATOM 709 O O . ASN A 1 89 ? -5.293 7.712 -5.389 1.00 96.81 89 ASN A O 1
ATOM 713 N N . ILE A 1 90 ? -5.431 6.997 -7.528 1.00 97.81 90 ILE A N 1
ATOM 714 C CA . ILE A 1 90 ? -3.994 7.016 -7.813 1.00 97.81 90 ILE A CA 1
ATOM 715 C C . ILE A 1 90 ? -3.573 8.461 -8.077 1.00 97.81 90 ILE A C 1
ATOM 717 O O . ILE A 1 90 ? -4.043 9.106 -9.009 1.00 97.81 90 ILE A O 1
ATOM 721 N N . ILE A 1 91 ? -2.657 8.967 -7.257 1.00 97.44 91 ILE A N 1
ATOM 722 C CA . ILE A 1 91 ? -2.208 10.366 -7.300 1.00 97.44 91 ILE A CA 1
ATOM 723 C C . ILE A 1 91 ? -0.837 10.531 -7.957 1.00 97.44 91 ILE A C 1
ATOM 725 O O . ILE A 1 91 ? -0.444 11.637 -8.320 1.00 97.44 91 ILE A O 1
ATOM 729 N N . SER A 1 92 ? -0.088 9.440 -8.110 1.00 96.75 92 SER A N 1
ATOM 730 C CA . SER A 1 92 ? 1.216 9.436 -8.768 1.00 96.75 92 SER A CA 1
ATOM 731 C C . SER A 1 92 ? 1.538 8.031 -9.258 1.00 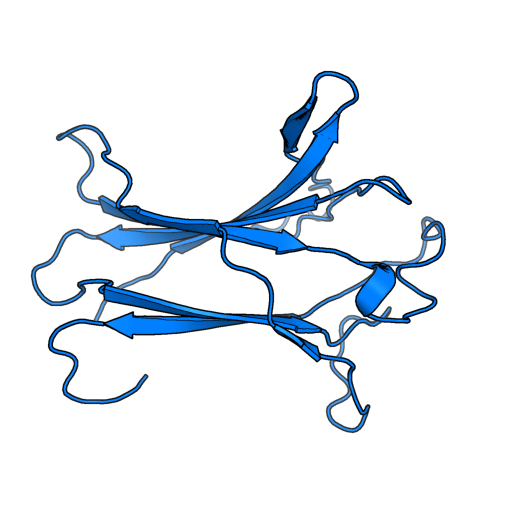96.75 92 SER A C 1
ATOM 733 O O . SER A 1 92 ? 1.370 7.078 -8.508 1.00 96.75 92 SER A O 1
ATOM 735 N N . ALA A 1 93 ? 2.095 7.909 -10.461 1.00 97.00 93 ALA A N 1
ATOM 736 C CA . ALA A 1 93 ? 2.685 6.682 -10.988 1.00 97.00 93 ALA A CA 1
ATOM 737 C C . ALA A 1 93 ? 3.884 7.048 -11.870 1.00 97.00 93 ALA A C 1
ATOM 739 O O . ALA A 1 93 ? 3.754 7.837 -12.805 1.00 97.00 93 ALA A O 1
ATOM 740 N N . LYS A 1 94 ? 5.082 6.566 -11.531 1.00 95.44 94 LYS A N 1
ATOM 741 C CA . LYS A 1 94 ? 6.316 6.969 -12.215 1.00 95.44 94 LYS A CA 1
ATOM 742 C C . LYS A 1 94 ? 7.462 5.991 -12.015 1.00 95.44 94 LYS A C 1
ATOM 744 O O . LYS A 1 94 ? 7.591 5.337 -10.981 1.00 95.44 94 LYS A O 1
ATOM 749 N N . TYR A 1 95 ? 8.377 6.000 -12.974 1.00 93.19 95 TYR A N 1
ATOM 750 C CA . TYR A 1 95 ? 9.695 5.409 -12.791 1.00 93.19 95 TYR A CA 1
ATOM 751 C C . TYR A 1 95 ? 10.521 6.230 -11.804 1.00 93.19 95 TYR A C 1
ATOM 753 O O . TYR A 1 95 ? 10.600 7.458 -11.904 1.00 93.19 95 TYR A O 1
ATOM 761 N N . LEU A 1 96 ? 11.179 5.547 -10.872 1.00 91.19 96 LEU A N 1
ATOM 762 C CA . LEU A 1 96 ? 12.164 6.174 -10.003 1.00 91.19 96 LEU A CA 1
ATOM 763 C C . LEU A 1 96 ? 13.531 6.137 -10.677 1.00 91.19 96 LEU A C 1
ATOM 765 O O . LEU A 1 96 ? 14.008 5.088 -11.113 1.00 91.19 96 LEU A O 1
ATOM 769 N N . ARG A 1 97 ? 14.185 7.299 -10.739 1.00 79.62 97 ARG A N 1
ATOM 770 C CA . ARG A 1 97 ? 15.580 7.390 -11.172 1.00 79.62 97 ARG A CA 1
ATOM 771 C C . ARG A 1 97 ? 16.469 6.900 -10.034 1.00 79.62 97 ARG A C 1
ATOM 773 O O . ARG A 1 97 ? 16.597 7.576 -9.019 1.00 79.62 97 ARG A O 1
ATOM 780 N N . VAL A 1 98 ? 17.073 5.732 -10.211 1.00 77.94 98 VAL A N 1
ATOM 781 C CA . VAL A 1 98 ? 18.085 5.190 -9.295 1.00 77.94 98 VAL A CA 1
ATOM 782 C C . VAL A 1 98 ? 19.466 5.367 -9.925 1.00 77.94 98 VAL A C 1
ATOM 784 O O . VAL A 1 98 ? 19.579 5.467 -11.149 1.00 77.94 98 VAL A O 1
ATOM 787 N N . SER A 1 99 ? 20.512 5.454 -9.099 1.00 70.44 99 SER A N 1
ATOM 788 C CA . SER A 1 99 ? 21.893 5.616 -9.560 1.00 70.44 99 SER A CA 1
ATOM 789 C C . SER A 1 99 ? 22.260 4.600 -10.646 1.00 70.44 99 SER A C 1
ATOM 791 O O . SER A 1 99 ? 21.819 3.448 -10.631 1.00 70.44 99 SER A O 1
ATOM 793 N N . HIS A 1 100 ? 23.126 5.018 -11.572 1.00 59.78 100 HIS A N 1
ATOM 794 C CA . HIS A 1 100 ? 23.566 4.212 -12.717 1.00 59.78 100 HIS A CA 1
ATOM 795 C C . HIS A 1 100 ? 24.206 2.864 -12.340 1.00 59.78 100 HIS A C 1
ATOM 797 O O . HIS A 1 100 ? 24.267 1.974 -13.180 1.00 59.78 100 HIS A O 1
ATOM 803 N N . SER A 1 101 ? 24.633 2.693 -11.086 1.00 61.06 101 SER A N 1
ATOM 804 C CA . SER A 1 101 ? 25.177 1.446 -10.540 1.00 61.06 101 SER A CA 1
ATOM 805 C C . SER A 1 101 ? 24.129 0.368 -10.234 1.00 61.06 101 SER A C 1
ATOM 807 O O . SER A 1 101 ? 24.493 -0.781 -10.001 1.00 61.06 101 SER A O 1
ATOM 809 N N . SER A 1 102 ? 22.836 0.704 -10.216 1.00 71.25 102 SER A N 1
ATOM 810 C CA . SER A 1 102 ? 21.769 -0.273 -9.999 1.00 71.25 102 SER A CA 1
ATOM 811 C C . SER A 1 102 ? 21.349 -0.912 -11.325 1.00 71.25 102 SER A C 1
ATOM 813 O O . SER A 1 102 ? 20.842 -0.233 -12.222 1.00 71.25 102 SER A O 1
ATOM 815 N N . ASN A 1 103 ? 21.493 -2.234 -11.446 1.00 83.62 103 ASN A N 1
ATOM 816 C CA . ASN A 1 103 ? 20.976 -3.027 -12.575 1.00 83.62 103 ASN A CA 1
ATOM 817 C C . ASN A 1 103 ? 19.457 -3.277 -12.489 1.00 83.62 103 ASN A C 1
ATOM 819 O O . ASN A 1 103 ? 18.934 -4.189 -13.125 1.00 83.62 103 ASN A O 1
ATOM 823 N N . ARG A 1 104 ? 18.737 -2.478 -11.692 1.00 89.12 104 ARG A N 1
ATOM 824 C CA . ARG A 1 104 ? 17.306 -2.637 -11.429 1.00 89.12 104 ARG A CA 1
ATOM 825 C C . ARG A 1 104 ? 16.508 -1.432 -11.911 1.00 89.12 104 ARG A C 1
ATOM 827 O O . ARG A 1 104 ? 16.994 -0.299 -11.892 1.00 89.12 104 ARG A O 1
ATOM 834 N N . THR A 1 105 ? 15.273 -1.697 -12.303 1.00 90.44 105 THR A N 1
ATOM 835 C CA . THR A 1 105 ? 14.244 -0.716 -12.635 1.00 90.44 105 THR A CA 1
ATOM 836 C C . THR A 1 105 ? 13.240 -0.655 -11.494 1.00 90.44 105 THR A C 1
ATOM 838 O O . THR A 1 105 ? 12.909 -1.679 -10.902 1.00 90.44 105 THR A O 1
ATOM 841 N N . PHE A 1 106 ? 12.776 0.552 -11.178 1.00 93.62 106 PHE A N 1
ATOM 842 C CA . PHE A 1 106 ? 11.841 0.817 -10.090 1.00 93.62 106 PHE A CA 1
ATOM 843 C C . PHE A 1 106 ? 10.660 1.596 -10.651 1.00 93.62 106 PHE A C 1
ATOM 845 O O . PHE A 1 106 ? 10.841 2.705 -11.159 1.00 93.62 106 PHE A O 1
ATOM 852 N N . TYR A 1 107 ? 9.463 1.039 -10.532 1.00 95.25 107 TYR A N 1
ATOM 853 C CA . TYR A 1 107 ? 8.219 1.705 -10.889 1.00 95.25 107 TYR A CA 1
ATOM 854 C C . TYR A 1 107 ? 7.376 1.874 -9.631 1.00 95.25 107 TYR A C 1
ATOM 856 O O . TYR A 1 107 ? 7.060 0.895 -8.958 1.00 95.25 107 TYR A O 1
ATOM 864 N N . ARG A 1 108 ? 7.077 3.121 -9.266 1.00 96.88 108 ARG A N 1
ATOM 865 C CA . ARG A 1 108 ? 6.380 3.467 -8.027 1.00 96.88 108 ARG A CA 1
ATOM 866 C C . ARG A 1 108 ? 5.079 4.176 -8.333 1.00 96.88 108 ARG A C 1
ATOM 868 O O . ARG A 1 108 ? 5.072 5.148 -9.088 1.00 96.88 108 ARG A O 1
ATOM 875 N N . PHE A 1 109 ? 4.023 3.765 -7.652 1.00 97.94 109 PHE A N 1
ATOM 876 C CA . PHE A 1 109 ? 2.758 4.475 -7.646 1.00 97.94 109 PHE A CA 1
ATOM 877 C C . PHE A 1 109 ? 2.197 4.616 -6.237 1.00 97.94 109 PHE A C 1
ATOM 879 O O . PHE A 1 109 ? 2.505 3.827 -5.345 1.00 97.94 109 PHE A O 1
ATOM 886 N N . GLU A 1 110 ? 1.425 5.677 -6.046 1.00 98.25 110 GLU A N 1
ATOM 887 C CA . GLU A 1 110 ? 0.864 6.097 -4.769 1.00 98.25 110 GLU A CA 1
ATOM 888 C C . GLU A 1 110 ? -0.622 6.397 -4.952 1.00 98.25 110 GLU A C 1
ATOM 890 O O . GLU A 1 110 ? -1.018 7.036 -5.932 1.00 98.25 110 GLU A O 1
ATOM 895 N N . ALA A 1 111 ? -1.434 5.954 -3.998 1.00 98.31 111 ALA A N 1
ATOM 896 C CA . ALA A 1 111 ? -2.864 6.208 -3.974 1.00 98.31 111 ALA A CA 1
ATOM 897 C C . ALA A 1 111 ? -3.336 6.649 -2.588 1.00 98.31 111 ALA A C 1
ATOM 899 O O . ALA A 1 111 ? -2.772 6.257 -1.564 1.00 98.31 111 ALA A O 1
ATOM 900 N N . VAL A 1 112 ? -4.398 7.450 -2.559 1.00 97.81 112 VAL A N 1
ATOM 901 C CA . VAL A 1 112 ? -5.066 7.851 -1.315 1.00 97.81 112 VAL A CA 1
ATOM 902 C C . VAL A 1 112 ? -5.947 6.707 -0.830 1.00 97.81 112 VAL A C 1
ATOM 904 O O . VAL A 1 112 ? -6.723 6.158 -1.611 1.00 97.81 112 VAL A O 1
ATOM 907 N N . TRP A 1 113 ? -5.857 6.377 0.460 1.00 96.50 113 TRP A N 1
ATOM 908 C CA . TRP A 1 113 ? -6.710 5.373 1.086 1.00 96.50 113 TRP A CA 1
ATOM 909 C C . TRP A 1 113 ? -7.512 5.966 2.242 1.00 96.50 113 TRP A C 1
ATOM 911 O O . TRP A 1 113 ? -6.971 6.327 3.288 1.00 96.50 113 TRP A O 1
ATOM 921 N N . ASP A 1 114 ? -8.829 6.013 2.049 1.00 93.50 114 ASP A N 1
ATOM 922 C CA . ASP A 1 114 ? -9.798 6.286 3.103 1.00 93.50 114 ASP A CA 1
ATOM 923 C C . ASP A 1 114 ? -10.372 4.958 3.612 1.00 93.50 114 ASP A C 1
ATOM 925 O O . ASP A 1 114 ? -11.146 4.277 2.933 1.00 93.50 114 ASP A O 1
ATOM 929 N N . SER A 1 115 ? -9.959 4.564 4.817 1.00 92.19 115 SER A N 1
ATOM 930 C CA . SER A 1 115 ? -10.402 3.315 5.434 1.00 92.19 115 SER A CA 1
ATOM 931 C C . SER A 1 115 ? -11.888 3.328 5.809 1.00 92.19 115 SER A C 1
ATOM 933 O O . SER A 1 115 ? -12.485 2.259 5.910 1.00 92.19 115 SER A O 1
ATOM 935 N N . SER A 1 116 ? -12.498 4.505 5.994 1.00 89.94 116 SER A N 1
ATOM 936 C CA . SER A 1 116 ? -13.901 4.627 6.413 1.00 89.94 116 SER A CA 1
ATOM 937 C C . SER A 1 116 ? -14.886 4.232 5.308 1.00 89.94 116 SER A C 1
ATOM 939 O O . SER A 1 116 ? -15.957 3.693 5.596 1.00 89.94 116 SER A O 1
ATOM 941 N N . LEU A 1 117 ? -14.487 4.393 4.040 1.00 92.31 117 LEU A N 1
ATOM 942 C CA . LEU A 1 117 ? -15.296 4.038 2.869 1.00 92.31 117 LEU A CA 1
ATOM 943 C C . LEU A 1 117 ? -15.564 2.532 2.749 1.00 92.31 117 LEU A C 1
ATOM 945 O O . LEU A 1 117 ? -16.482 2.126 2.042 1.00 92.31 117 LEU A O 1
ATOM 949 N N . HIS A 1 118 ? -14.792 1.696 3.452 1.00 91.06 118 HIS A N 1
ATOM 950 C CA . HIS A 1 118 ? -15.029 0.250 3.506 1.00 91.06 118 HIS A CA 1
ATOM 951 C C . HIS A 1 118 ? -16.297 -0.107 4.283 1.00 91.06 118 HIS A C 1
ATOM 953 O O . HIS A 1 118 ? -16.764 -1.238 4.191 1.00 91.06 118 HIS A O 1
ATOM 959 N N . ASN A 1 119 ? -16.825 0.825 5.089 1.00 87.69 119 ASN A N 1
ATOM 960 C CA . ASN A 1 119 ? -17.964 0.608 5.982 1.00 87.69 119 ASN A CA 1
ATOM 961 C C . ASN A 1 119 ? -17.813 -0.651 6.868 1.00 87.69 119 ASN A C 1
ATOM 96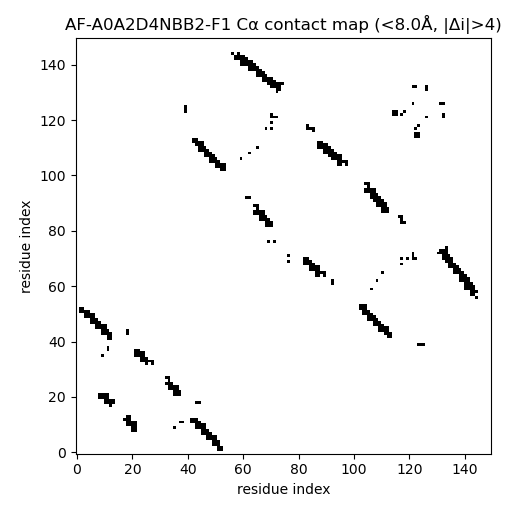3 O O . ASN A 1 119 ? -18.787 -1.310 7.230 1.00 87.69 119 ASN A O 1
ATOM 967 N N . SER A 1 120 ? -16.569 -1.007 7.205 1.00 89.62 120 SER A N 1
ATOM 968 C CA . SER A 1 120 ? -16.245 -2.192 7.995 1.00 89.62 120 SER A CA 1
ATOM 969 C C . SER A 1 120 ? -16.040 -1.817 9.456 1.00 89.62 120 SER A C 1
ATOM 971 O O . SER A 1 120 ? -15.184 -0.995 9.790 1.00 89.62 120 SER A O 1
ATOM 973 N N . LEU A 1 121 ? -16.768 -2.487 10.351 1.00 90.75 121 LEU A N 1
ATOM 974 C CA . LEU A 1 121 ? -16.590 -2.326 11.797 1.00 90.75 121 LEU A CA 1
ATOM 975 C C . LEU A 1 121 ? -15.171 -2.674 12.260 1.00 90.75 121 LEU A C 1
ATOM 977 O O . LEU A 1 121 ? -14.732 -2.150 13.279 1.00 90.75 121 LEU A O 1
ATOM 981 N N . LEU A 1 122 ? -14.455 -3.529 11.519 1.00 93.06 122 LEU A N 1
ATOM 982 C CA . LEU A 1 122 ? -13.072 -3.890 11.829 1.00 93.06 122 LEU A CA 1
ATOM 983 C C . LEU A 1 122 ? -12.141 -2.683 11.676 1.00 93.06 122 LEU A C 1
ATOM 985 O O . LEU A 1 122 ? -11.300 -2.456 12.536 1.00 93.06 122 LEU A O 1
ATOM 989 N N . LEU A 1 123 ? -12.325 -1.879 10.625 1.00 92.94 123 LEU A N 1
ATOM 990 C CA . LEU A 1 123 ? -11.510 -0.684 10.379 1.00 92.94 123 LEU A CA 1
ATOM 991 C C . LEU A 1 123 ? -11.972 0.532 11.187 1.00 92.94 123 LEU A C 1
ATOM 993 O O . LEU A 1 123 ? -11.166 1.421 11.441 1.00 92.94 123 LEU A O 1
ATOM 997 N N . ASN A 1 124 ? -13.232 0.555 11.627 1.00 91.69 124 ASN A N 1
ATOM 998 C CA . ASN A 1 124 ? -13.834 1.681 12.349 1.00 91.69 124 ASN A CA 1
ATOM 999 C C . ASN A 1 124 ? -13.675 1.595 13.881 1.00 91.69 124 ASN A C 1
ATOM 1001 O O . ASN A 1 124 ? -14.337 2.329 14.616 1.00 91.69 124 ASN A O 1
ATOM 1005 N N . ARG A 1 125 ? -12.822 0.693 14.385 1.00 93.25 125 ARG A N 1
ATOM 1006 C CA . ARG A 1 125 ? -12.539 0.538 15.818 1.00 93.25 125 ARG A CA 1
ATOM 1007 C C . ARG A 1 125 ? -11.061 0.272 16.080 1.00 93.25 125 ARG A C 1
ATOM 1009 O O . ARG A 1 125 ? -10.326 -0.166 15.203 1.00 93.25 125 ARG A O 1
ATOM 1016 N N . VAL A 1 126 ? -10.634 0.477 17.323 1.00 94.94 126 VAL A N 1
ATOM 1017 C CA . VAL A 1 126 ? -9.309 0.028 17.773 1.00 94.94 126 VAL A CA 1
ATOM 1018 C C . VAL A 1 126 ? -9.262 -1.502 17.766 1.00 94.94 126 VAL A C 1
ATOM 1020 O O . VAL A 1 126 ? -10.117 -2.151 18.372 1.00 94.94 126 VAL A O 1
ATOM 1023 N N . THR A 1 127 ? -8.263 -2.072 17.092 1.00 94.81 127 THR A N 1
ATOM 1024 C CA . THR A 1 127 ? -8.042 -3.521 17.032 1.00 94.81 127 THR A CA 1
ATOM 1025 C C . THR A 1 127 ? -7.501 -4.029 18.375 1.00 94.81 127 THR A C 1
ATOM 1027 O O . THR A 1 127 ? -6.464 -3.540 18.829 1.00 94.81 127 THR A O 1
ATOM 1030 N N . PRO A 1 128 ? -8.159 -4.999 19.033 1.00 93.81 128 PRO A N 1
ATOM 1031 C CA . PRO A 1 128 ? -7.622 -5.651 20.225 1.00 93.81 128 PRO A CA 1
ATOM 1032 C C . PRO A 1 128 ? -6.292 -6.359 19.942 1.00 93.81 128 PRO A C 1
ATOM 1034 O O . PRO A 1 128 ? -6.089 -6.883 18.853 1.00 93.81 128 PRO A O 1
ATOM 1037 N N . TYR A 1 129 ? -5.418 -6.473 20.947 1.00 86.38 129 TYR A N 1
ATOM 1038 C CA . TYR A 1 129 ? -4.084 -7.079 20.793 1.00 86.38 129 TYR A CA 1
ATOM 1039 C C . TYR A 1 129 ? -4.098 -8.529 20.262 1.00 86.38 129 TYR A C 1
ATOM 1041 O O . TYR A 1 129 ? -3.158 -8.967 19.608 1.00 86.38 129 TYR A O 1
ATOM 1049 N N . SER A 1 130 ? -5.168 -9.282 20.525 1.00 86.88 130 SER A N 1
ATOM 1050 C CA . SER A 1 130 ? -5.340 -10.664 20.059 1.00 86.88 130 SER A CA 1
ATOM 1051 C C . SER A 1 130 ? -5.919 -10.783 18.643 1.00 86.88 130 SER A C 1
ATOM 1053 O O . SER A 1 130 ? -6.157 -11.897 18.182 1.00 86.88 130 SER A O 1
ATOM 1055 N N . GLU A 1 131 ? -6.230 -9.668 17.982 1.00 91.19 131 GLU A N 1
ATOM 1056 C CA . GLU A 1 131 ? -6.865 -9.631 16.666 1.00 91.19 131 GLU A CA 1
ATOM 1057 C C . GLU A 1 131 ? -5.909 -9.022 15.635 1.00 91.19 131 GLU A C 1
ATOM 1059 O O . GLU A 1 131 ? -5.127 -8.118 15.927 1.00 91.19 131 GLU A O 1
ATOM 1064 N N . LYS A 1 132 ? -5.982 -9.518 14.400 1.00 91.94 132 LYS A N 1
ATOM 1065 C CA . LYS A 1 132 ? -5.329 -8.904 13.246 1.00 91.94 132 LYS A CA 1
ATOM 1066 C C . LYS A 1 132 ? -6.362 -8.680 12.166 1.00 91.94 132 LYS A C 1
ATOM 1068 O O . LYS A 1 132 ? -7.213 -9.535 11.939 1.00 91.94 132 LYS A O 1
ATOM 1073 N N . ILE A 1 133 ? -6.256 -7.544 11.495 1.00 93.56 133 ILE A N 1
ATOM 1074 C CA . ILE A 1 133 ? -7.076 -7.238 10.330 1.00 93.56 133 ILE A CA 1
ATOM 1075 C C . ILE A 1 133 ? -6.257 -7.572 9.093 1.00 93.56 133 ILE A C 1
ATOM 1077 O O . ILE A 1 133 ? -5.101 -7.171 8.968 1.00 93.56 133 ILE A O 1
ATOM 1081 N N . TYR A 1 134 ? -6.873 -8.308 8.185 1.00 92.88 134 TYR A N 1
ATOM 1082 C CA . TYR A 1 134 ? -6.338 -8.619 6.877 1.00 92.88 134 TYR A CA 1
ATOM 1083 C C . TYR A 1 134 ? -7.152 -7.870 5.829 1.00 92.88 134 TYR A C 1
ATOM 1085 O O . TYR A 1 134 ? -8.356 -7.660 5.978 1.00 92.88 134 TYR A O 1
ATOM 1093 N N . MET A 1 135 ? -6.468 -7.483 4.763 1.00 92.44 135 MET A N 1
ATOM 1094 C CA . MET A 1 135 ? -7.033 -6.809 3.604 1.00 92.44 135 MET A CA 1
ATOM 1095 C C . MET A 1 135 ? -6.327 -7.324 2.354 1.00 92.44 135 MET A C 1
ATOM 1097 O O . MET A 1 135 ? -5.168 -7.741 2.411 1.00 92.44 135 MET A O 1
ATOM 1101 N N . THR A 1 136 ? -7.018 -7.282 1.225 1.00 92.25 136 THR A N 1
ATOM 1102 C CA . THR A 1 136 ? -6.469 -7.632 -0.082 1.00 92.25 136 THR A CA 1
ATOM 1103 C C . THR A 1 136 ? -6.290 -6.369 -0.906 1.00 92.25 136 THR A C 1
ATOM 1105 O O . THR A 1 136 ? -7.210 -5.561 -1.021 1.00 92.25 136 THR A O 1
ATOM 1108 N N . LEU A 1 137 ? -5.107 -6.234 -1.501 1.00 93.88 137 LEU A N 1
ATOM 1109 C CA . LEU A 1 137 ? -4.765 -5.183 -2.447 1.00 93.88 137 LEU A CA 1
ATOM 1110 C C . LEU A 1 137 ? -4.507 -5.825 -3.816 1.00 93.88 137 LEU A C 1
ATOM 1112 O O . LEU A 1 137 ? -3.779 -6.813 -3.908 1.00 93.88 137 LEU A O 1
ATOM 1116 N N . SER A 1 138 ? -5.101 -5.279 -4.870 1.00 94.38 138 SER A N 1
ATOM 1117 C CA . SER A 1 138 ? -4.971 -5.765 -6.244 1.00 94.38 138 SER A CA 1
ATOM 1118 C C . SER A 1 138 ? -4.634 -4.592 -7.155 1.00 94.38 138 SER A C 1
ATOM 1120 O O . SER A 1 138 ? -5.363 -3.606 -7.182 1.00 94.38 138 SER A O 1
ATOM 1122 N N . ALA A 1 139 ? -3.521 -4.679 -7.880 1.00 95.69 139 ALA A N 1
ATOM 1123 C CA . ALA A 1 139 ? -3.084 -3.648 -8.815 1.00 95.69 139 ALA A CA 1
ATOM 1124 C C . ALA A 1 139 ? -3.168 -4.181 -10.247 1.00 95.69 139 ALA A C 1
ATOM 1126 O O . ALA A 1 139 ? -2.641 -5.256 -10.533 1.00 95.69 139 ALA A O 1
ATOM 1127 N N . TYR A 1 140 ? -3.789 -3.411 -11.134 1.00 94.75 140 TYR A N 1
ATOM 1128 C CA . TYR A 1 140 ? -3.906 -3.706 -12.557 1.00 94.75 140 TYR A CA 1
ATOM 1129 C C . TYR A 1 140 ? -2.997 -2.752 -13.327 1.00 94.75 140 TYR A C 1
ATOM 1131 O O . TYR A 1 140 ? -3.151 -1.530 -13.264 1.00 94.75 140 TYR A O 1
ATOM 1139 N N . LEU A 1 141 ? -2.013 -3.316 -14.023 1.00 93.44 141 LEU A N 1
ATOM 1140 C CA . LEU A 1 141 ? -0.917 -2.580 -14.648 1.00 93.44 141 LEU A CA 1
ATOM 1141 C C . LEU A 1 141 ? -0.953 -2.794 -16.155 1.00 93.44 141 LEU A C 1
ATOM 1143 O O . LEU A 1 141 ? -1.176 -3.908 -16.623 1.00 93.44 141 LEU A O 1
ATOM 1147 N N . GLU A 1 142 ? -0.693 -1.735 -16.913 1.00 90.88 142 GLU A N 1
ATOM 1148 C CA . GLU A 1 142 ? -0.497 -1.829 -18.354 1.00 90.88 142 GLU A CA 1
ATOM 1149 C C . GLU A 1 142 ? 0.996 -1.867 -18.684 1.00 90.88 142 GLU A C 1
ATOM 1151 O O . GLU A 1 142 ? 1.794 -1.091 -18.148 1.00 90.88 142 GLU A O 1
ATOM 1156 N N . LEU A 1 143 ? 1.360 -2.759 -19.602 1.00 88.88 143 LEU A N 1
ATOM 1157 C CA . LEU A 1 143 ? 2.710 -2.920 -20.130 1.00 88.88 143 LEU A CA 1
ATOM 1158 C C . LEU A 1 143 ? 2.738 -2.521 -21.609 1.00 88.88 143 LEU A C 1
ATOM 1160 O O . LEU A 1 143 ? 1.843 -2.890 -22.371 1.00 88.88 143 LEU A O 1
ATOM 1164 N N . ASP A 1 144 ? 3.780 -1.811 -22.031 1.00 84.00 144 ASP A N 1
ATOM 1165 C CA . ASP A 1 144 ? 4.055 -1.595 -23.451 1.00 84.00 144 ASP A CA 1
ATOM 1166 C C . ASP A 1 144 ? 4.463 -2.911 -24.125 1.00 84.00 144 ASP A C 1
ATOM 1168 O O . ASP A 1 144 ? 5.167 -3.739 -23.549 1.00 84.00 144 ASP A O 1
ATOM 1172 N N . HIS A 1 145 ? 4.026 -3.092 -25.373 1.00 68.19 145 HIS A N 1
ATOM 1173 C CA . HIS A 1 145 ? 4.406 -4.211 -26.249 1.00 68.19 145 HIS A CA 1
ATOM 1174 C C . HIS A 1 145 ? 4.133 -5.630 -25.709 1.00 68.19 145 HIS A C 1
ATOM 1176 O O . HIS A 1 145 ? 4.613 -6.607 -26.286 1.00 68.19 145 HIS A O 1
ATOM 1182 N N . CYS A 1 146 ? 3.307 -5.782 -24.670 1.00 56.16 146 CYS A N 1
ATOM 1183 C CA . CYS A 1 146 ? 2.809 -7.091 -24.256 1.00 56.16 146 CYS A CA 1
ATOM 1184 C C . CYS A 1 146 ? 1.687 -7.546 -25.196 1.00 56.16 146 CYS A C 1
ATOM 1186 O O . CYS A 1 146 ? 0.609 -6.961 -25.243 1.00 56.16 146 CYS A O 1
ATOM 1188 N N . ILE A 1 147 ? 1.949 -8.609 -25.956 1.00 47.12 147 ILE A N 1
ATOM 1189 C CA . ILE A 1 147 ? 1.004 -9.185 -26.927 1.00 47.12 147 ILE A CA 1
ATOM 1190 C C . ILE A 1 147 ? -0.045 -10.094 -26.252 1.00 47.12 147 ILE A C 1
ATOM 1192 O O . ILE A 1 147 ? -0.887 -10.676 -26.933 1.00 47.12 147 ILE A O 1
ATOM 1196 N N . GLN A 1 148 ? -0.013 -10.223 -24.922 1.00 44.94 148 GLN A N 1
ATOM 1197 C CA . GLN A 1 148 ? -1.012 -10.941 -24.131 1.00 44.94 148 GLN A CA 1
ATOM 1198 C C . GLN A 1 148 ? -1.293 -10.193 -22.820 1.00 44.94 148 GLN A C 1
ATOM 1200 O O . GLN A 1 148 ? -0.345 -9.706 -22.198 1.00 44.94 148 GLN A O 1
ATOM 1205 N N . PRO A 1 149 ? -2.565 -10.094 -22.392 1.00 40.91 149 PRO A N 1
ATOM 1206 C CA . PRO A 1 149 ? -2.891 -9.634 -21.050 1.00 40.91 149 PRO A CA 1
ATOM 1207 C C . PRO A 1 149 ? -2.340 -10.634 -20.024 1.00 40.91 149 PRO A C 1
ATOM 1209 O O . PRO A 1 149 ? -2.439 -11.846 -20.230 1.00 40.91 149 PRO A O 1
ATOM 1212 N N . ALA A 1 150 ? -1.731 -10.107 -18.962 1.00 45.62 150 ALA A N 1
ATOM 1213 C CA . ALA A 1 150 ? -1.355 -10.871 -17.776 1.00 45.62 150 ALA A CA 1
ATOM 1214 C C . ALA A 1 150 ? -2.566 -11.071 -16.857 1.00 45.62 150 ALA A C 1
ATOM 1216 O O . ALA A 1 150 ? -3.419 -10.153 -16.813 1.00 45.62 150 ALA A O 1
#

Solvent-accessible surface area (backbone atoms only — not comparable to full-atom values): 9424 Å² total; per-residue (Å²): 142,81,71,75,48,78,46,80,47,49,24,36,55,45,99,88,74,48,73,44,76,49,53,64,49,53,87,72,77,49,89,92,49,58,45,78,55,79,70,85,95,56,57,34,36,42,37,41,37,42,34,32,68,67,66,95,69,79,41,83,70,49,75,78,44,41,33,40,24,55,75,37,70,53,96,71,82,67,88,83,57,90,53,57,66,43,78,43,56,70,78,45,75,46,74,56,90,68,65,90,87,53,70,56,43,39,42,36,36,33,24,50,45,70,68,71,81,55,75,41,71,73,71,74,46,88,74,51,93,94,55,55,81,40,69,45,77,48,76,43,72,41,56,48,93,60,94,62,90,130